Protein AF-A0A829ZCU6-F1 (afdb_monomer_lite)

Sequence (143 aa):
MGRLNTRYIIYIIKTKFLKLIPYKYRKPFLLVFALVSLYGYFKFMIVLSARFLGVPSSYLLSVQKMVTDLIRLFEKSFGFGGSIFVLAILFFILMYKYTRPVAKKGSSDSKEYRSKSLYYEINSIISMLYIVIAVLAFLPFFI

Foldseek 3Di:
DDDDPVVVVVCCCVPPVLVVDPPLCSQVVVLVVLVVVLVVLLVVLQVVLCVVVVHGQPLSVVVVVVVVVVLVVLCVVQNPVGSVVVVVVVSVVLSVQQSDDDDPDDDDDPDDDPPPRVSVVSVVVSVVSSVVSNCSSCVVVVD

Radius of gyration: 19.73 Å; chains: 1; bounding box: 54×55×47 Å

Secondary structure (DSSP, 8-state):
-----HHHHHHHIIIIIHHHS-HHHHHHHHHHHHHHHHHHHHHHHHHHHHHHHSS--HHHHHHHHHHHHHHHHHHHHHHHHHHHHHHHHHHHHHHHHHHS------S--S-------HHHHHHHHHHHHHHHHHHHHHGGG--

Organism: NCBI:txid69824

pLDDT: mean 81.63, std 15.16, range [34.66, 95.75]

Structure (mmCIF, N/CA/C/O backbone):
data_AF-A0A829ZCU6-F1
#
_entry.id   AF-A0A829ZCU6-F1
#
loop_
_atom_site.group_PDB
_atom_site.id
_atom_site.type_symbol
_atom_site.label_atom_id
_atom_site.label_alt_id
_atom_site.label_comp_id
_atom_site.label_asym_id
_atom_site.label_entity_id
_atom_site.label_seq_id
_atom_site.pdbx_PDB_ins_code
_atom_site.Cartn_x
_atom_site.Cartn_y
_atom_site.Cartn_z
_atom_site.occupancy
_atom_site.B_iso_or_equiv
_atom_site.auth_seq_id
_atom_site.auth_comp_id
_atom_site.auth_asym_id
_atom_site.auth_atom_id
_atom_site.pdbx_PDB_model_num
ATOM 1 N N . MET A 1 1 ? 6.906 -33.273 -4.060 1.00 47.94 1 MET A N 1
ATOM 2 C CA . MET A 1 1 ? 6.778 -31.812 -3.843 1.00 47.94 1 MET A CA 1
ATOM 3 C C . MET A 1 1 ? 5.580 -31.554 -2.938 1.00 47.94 1 MET A C 1
ATOM 5 O O . MET A 1 1 ? 4.471 -31.934 -3.297 1.00 47.94 1 MET A O 1
ATOM 9 N N . GLY A 1 2 ? 5.803 -31.022 -1.733 1.00 61.50 2 GLY A N 1
ATOM 10 C CA . GLY A 1 2 ? 4.748 -30.832 -0.732 1.00 61.50 2 GLY A CA 1
ATOM 11 C C . GLY A 1 2 ? 3.689 -29.845 -1.216 1.00 61.50 2 GLY A C 1
ATOM 12 O O . GLY A 1 2 ? 3.986 -28.676 -1.445 1.00 61.50 2 GLY A O 1
ATOM 13 N N . ARG A 1 3 ? 2.450 -30.311 -1.393 1.00 67.69 3 ARG A N 1
ATOM 14 C CA . ARG A 1 3 ? 1.321 -29.428 -1.697 1.00 67.69 3 ARG A CA 1
ATOM 15 C C . ARG A 1 3 ? 1.067 -28.539 -0.481 1.00 67.69 3 ARG A C 1
ATOM 17 O O . ARG A 1 3 ? 0.750 -29.041 0.595 1.00 67.69 3 ARG A O 1
ATOM 24 N N . LEU A 1 4 ? 1.192 -27.226 -0.658 1.00 70.44 4 LEU A N 1
ATOM 25 C CA . LEU A 1 4 ? 0.762 -26.242 0.333 1.00 70.44 4 LEU A CA 1
ATOM 26 C C . LEU A 1 4 ? -0.727 -26.458 0.623 1.00 70.44 4 LEU A C 1
ATOM 28 O O . LEU A 1 4 ? -1.587 -26.188 -0.215 1.00 70.44 4 LEU A O 1
ATOM 32 N N . ASN A 1 5 ? -1.037 -26.976 1.812 1.00 84.62 5 ASN A N 1
ATOM 33 C CA . ASN A 1 5 ? -2.415 -27.183 2.233 1.00 84.62 5 ASN A CA 1
ATOM 34 C C . ASN A 1 5 ? -3.013 -25.834 2.650 1.00 84.62 5 ASN A C 1
ATOM 36 O O . ASN A 1 5 ? -2.913 -25.406 3.800 1.00 84.62 5 ASN A O 1
ATOM 40 N N . THR A 1 6 ? -3.642 -25.155 1.696 1.00 80.62 6 THR A N 1
ATOM 41 C CA . THR A 1 6 ? -4.285 -23.851 1.901 1.00 80.62 6 THR A CA 1
ATOM 42 C C . THR A 1 6 ? -5.315 -23.886 3.029 1.00 80.62 6 THR A C 1
ATOM 44 O O . THR A 1 6 ? -5.398 -22.934 3.804 1.00 80.62 6 THR A O 1
ATOM 47 N N . ARG A 1 7 ? -6.037 -25.004 3.211 1.00 83.25 7 ARG A N 1
ATOM 48 C CA . ARG A 1 7 ? -6.976 -25.177 4.334 1.00 83.25 7 ARG A CA 1
ATOM 49 C C . ARG A 1 7 ? -6.258 -25.156 5.681 1.00 83.25 7 ARG A C 1
ATOM 51 O O . ARG A 1 7 ? -6.760 -24.551 6.624 1.00 83.25 7 ARG A O 1
ATOM 58 N N . TYR A 1 8 ? -5.078 -25.764 5.764 1.00 82.62 8 TYR A N 1
ATOM 59 C CA . TYR A 1 8 ? -4.259 -25.769 6.975 1.00 82.62 8 TYR A CA 1
ATOM 60 C C . TYR A 1 8 ? -3.685 -24.380 7.295 1.00 82.62 8 TYR A C 1
ATOM 62 O O . TYR A 1 8 ? -3.733 -23.941 8.443 1.00 82.62 8 TYR A O 1
ATOM 70 N N . ILE A 1 9 ? -3.235 -23.637 6.281 1.00 81.38 9 ILE A N 1
ATOM 71 C CA . ILE A 1 9 ? -2.781 -22.245 6.447 1.00 81.38 9 ILE A CA 1
ATOM 72 C C . ILE A 1 9 ? -3.929 -21.366 6.955 1.00 81.38 9 ILE A C 1
ATOM 74 O O . ILE A 1 9 ? -3.775 -20.644 7.940 1.00 81.38 9 ILE A O 1
ATOM 78 N N . ILE A 1 10 ? -5.112 -21.479 6.340 1.00 81.81 10 ILE A N 1
ATOM 79 C CA . ILE A 1 10 ? -6.317 -20.760 6.775 1.00 81.81 10 ILE A CA 1
ATOM 80 C C . ILE A 1 10 ? -6.676 -21.130 8.219 1.00 81.81 10 ILE A C 1
ATOM 82 O O . ILE A 1 10 ? -7.037 -20.249 9.002 1.00 81.81 10 ILE A O 1
ATOM 86 N N . TYR A 1 11 ? -6.561 -22.407 8.587 1.00 85.19 11 TYR A N 1
ATOM 87 C CA . TYR A 1 11 ? -6.802 -22.870 9.950 1.00 85.19 11 TYR A CA 1
ATOM 88 C C . TYR A 1 11 ? -5.833 -22.233 10.953 1.00 85.19 11 TYR A C 1
ATOM 90 O O . TYR A 1 11 ? -6.279 -21.721 11.977 1.00 85.19 11 TYR A O 1
ATOM 98 N N . ILE A 1 12 ? -4.530 -22.191 10.662 1.00 82.56 12 ILE A N 1
ATOM 99 C CA . ILE A 1 12 ? -3.545 -21.542 11.541 1.00 82.56 12 ILE A CA 1
ATOM 100 C C . ILE A 1 12 ? -3.859 -20.050 11.699 1.00 82.56 12 ILE A C 1
ATOM 102 O O . ILE A 1 12 ? -3.909 -19.548 12.825 1.00 82.56 12 ILE A O 1
ATOM 106 N N . ILE A 1 13 ? -4.131 -19.350 10.596 1.00 80.81 13 ILE A N 1
ATOM 107 C CA . ILE A 1 13 ? -4.429 -17.912 10.615 1.00 80.81 13 ILE A CA 1
ATOM 108 C C . ILE A 1 13 ? -5.701 -17.633 11.428 1.00 80.81 13 ILE A C 1
ATOM 110 O O . ILE A 1 13 ? -5.709 -16.753 12.288 1.00 80.81 13 ILE A O 1
ATOM 114 N N . LYS A 1 14 ? -6.783 -18.391 11.213 1.00 77.12 14 LYS A N 1
ATOM 115 C CA . LYS A 1 14 ? -8.053 -18.176 11.927 1.00 77.12 14 LYS A CA 1
ATOM 116 C C . LYS A 1 14 ? -8.000 -18.599 13.390 1.00 77.12 14 LYS A C 1
ATOM 118 O O . LYS A 1 14 ? -8.550 -17.905 14.243 1.00 77.12 14 LYS A O 1
ATOM 123 N N . THR A 1 15 ? -7.374 -19.732 13.680 1.00 76.31 15 THR A N 1
ATOM 124 C CA . THR A 1 15 ? -7.487 -20.381 14.988 1.00 76.31 15 THR A CA 1
ATOM 125 C C . THR A 1 15 ? -6.375 -19.969 15.939 1.00 76.31 15 THR A C 1
ATOM 127 O O . THR A 1 15 ? -6.643 -19.842 17.128 1.00 76.31 15 THR A O 1
ATOM 130 N N . LYS A 1 16 ? -5.154 -19.728 15.446 1.00 77.00 16 LYS A N 1
ATOM 131 C CA . LYS A 1 16 ? -4.025 -19.302 16.286 1.00 77.00 16 LYS A CA 1
ATOM 132 C C . LYS A 1 16 ? -3.807 -17.792 16.219 1.00 77.00 16 LYS A C 1
ATOM 134 O O . LYS A 1 16 ? -3.786 -17.147 17.257 1.00 77.00 16 LYS A O 1
ATOM 139 N N . PHE A 1 17 ? -3.722 -17.214 15.019 1.00 76.31 17 PHE A N 1
ATOM 140 C CA . PHE A 1 17 ? -3.341 -15.804 14.861 1.00 76.31 17 PHE A CA 1
ATOM 141 C C . PHE A 1 17 ? -4.485 -14.828 15.177 1.00 76.31 17 PHE A C 1
ATOM 143 O O . PHE A 1 17 ? -4.356 -13.953 16.026 1.00 76.31 17 PHE A O 1
ATOM 150 N N . LEU A 1 18 ? -5.658 -15.007 14.564 1.00 75.06 18 LEU A N 1
ATOM 151 C CA . LEU A 1 18 ? -6.799 -14.110 14.780 1.00 75.06 18 LEU A CA 1
ATOM 152 C C . LEU A 1 18 ? -7.426 -14.246 16.175 1.00 75.06 18 LEU A C 1
ATOM 154 O O . LEU A 1 18 ? -8.068 -13.303 16.638 1.00 75.06 18 LEU A O 1
ATOM 158 N N . LYS A 1 19 ? -7.248 -15.386 16.858 1.00 77.75 19 LYS A N 1
ATOM 159 C CA . LYS A 1 19 ? -7.724 -15.561 18.240 1.00 77.75 19 LYS A CA 1
ATOM 160 C C . LYS A 1 19 ? -6.898 -14.787 19.270 1.00 77.75 19 LYS A C 1
ATOM 162 O O . LYS A 1 19 ? -7.490 -14.381 20.264 1.00 77.75 19 LYS A O 1
ATOM 167 N N . LEU A 1 20 ? -5.610 -14.531 19.014 1.00 79.44 20 LEU A N 1
ATOM 168 C CA . LEU A 1 20 ? -4.750 -13.711 19.883 1.00 79.44 20 LEU A CA 1
ATOM 169 C C . LEU A 1 20 ? -5.242 -12.260 19.995 1.00 79.44 20 LEU A C 1
ATOM 171 O O . LEU A 1 20 ? -5.036 -11.610 21.012 1.00 79.44 20 LEU A O 1
ATOM 175 N N . ILE A 1 21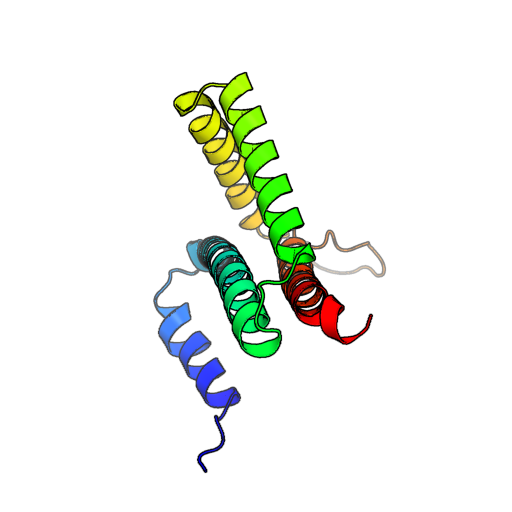 ? -5.921 -11.752 18.962 1.00 77.50 21 ILE A N 1
ATOM 176 C CA . ILE A 1 21 ? -6.403 -10.370 18.919 1.00 77.50 21 ILE A CA 1
ATOM 177 C C . ILE A 1 21 ? -7.821 -10.294 19.516 1.00 77.50 21 ILE A C 1
ATOM 179 O O . ILE A 1 21 ? -8.714 -11.033 19.060 1.00 77.50 21 ILE A O 1
ATOM 183 N N . PRO A 1 22 ? -8.089 -9.375 20.470 1.00 78.06 22 PRO A N 1
ATOM 184 C CA . PRO A 1 22 ? -9.424 -9.198 21.033 1.00 78.06 22 PRO A CA 1
ATOM 185 C C . PRO A 1 22 ? -10.446 -8.853 19.945 1.00 78.06 22 PRO A C 1
ATOM 187 O O . PRO A 1 22 ? -10.160 -8.077 19.031 1.00 78.06 22 PRO A O 1
ATOM 190 N N . TYR A 1 23 ? -11.664 -9.395 20.048 1.00 71.56 23 TYR A N 1
ATOM 191 C CA . TYR A 1 23 ? -12.688 -9.297 18.996 1.00 71.56 23 TYR A CA 1
ATOM 192 C C . TYR A 1 23 ? -12.963 -7.853 18.534 1.00 71.56 23 TYR A C 1
ATOM 194 O O . TYR A 1 23 ? -13.095 -7.605 17.335 1.00 71.56 23 TYR A O 1
ATOM 202 N N . LYS A 1 24 ? -12.948 -6.892 19.469 1.00 73.75 24 LYS A N 1
ATOM 203 C CA . LYS A 1 24 ? -13.141 -5.454 19.214 1.00 73.75 24 LYS A CA 1
ATOM 204 C C . LYS A 1 24 ? -12.103 -4.863 18.246 1.00 73.75 24 LYS A C 1
ATOM 206 O O . LYS A 1 24 ? -12.443 -3.983 17.461 1.00 73.75 24 LYS A O 1
ATOM 211 N N . TYR A 1 25 ? -10.870 -5.375 18.254 1.00 77.94 25 TYR A N 1
ATOM 212 C CA . TYR A 1 25 ? -9.752 -4.850 17.460 1.00 77.94 25 TYR A CA 1
ATOM 213 C C . TYR A 1 25 ? -9.440 -5.666 16.200 1.00 77.94 25 TYR A C 1
ATOM 215 O O . TYR A 1 25 ? -8.599 -5.259 15.404 1.00 77.94 25 TYR A O 1
ATOM 223 N N . ARG A 1 26 ? -10.142 -6.777 15.942 1.00 78.19 26 ARG A N 1
ATOM 224 C CA . ARG A 1 26 ? -9.862 -7.620 14.764 1.00 78.19 26 ARG A CA 1
ATOM 225 C C . ARG A 1 26 ? -10.089 -6.902 13.440 1.00 78.19 26 ARG A C 1
ATOM 227 O O . ARG A 1 26 ? -9.241 -6.966 12.561 1.00 78.19 26 ARG A O 1
ATOM 234 N N . LYS A 1 27 ? -11.223 -6.214 13.288 1.00 80.06 27 LYS A N 1
ATOM 235 C CA . LYS A 1 27 ? -11.528 -5.432 12.079 1.00 80.06 27 LYS A CA 1
ATOM 236 C C . LYS A 1 27 ? -10.484 -4.336 11.808 1.00 80.06 27 LYS A C 1
ATOM 238 O O . LYS A 1 27 ? -9.909 -4.370 10.725 1.00 80.06 27 LYS A O 1
ATOM 243 N N . PRO A 1 28 ? -10.206 -3.406 12.742 1.00 81.88 28 PRO A N 1
ATOM 244 C CA . PRO A 1 28 ? -9.241 -2.341 12.488 1.00 81.88 28 PRO A CA 1
ATOM 245 C C . PRO A 1 28 ? -7.842 -2.905 12.213 1.00 81.88 28 PRO A C 1
ATOM 247 O O . PRO A 1 28 ? -7.169 -2.452 11.294 1.00 81.88 28 PRO A O 1
ATOM 250 N N . PHE A 1 29 ? -7.443 -3.958 12.933 1.00 84.19 29 PHE A N 1
ATOM 251 C CA . PHE A 1 29 ? -6.179 -4.645 12.686 1.00 84.19 29 PHE A CA 1
ATOM 252 C C . PHE A 1 29 ? -6.099 -5.239 11.272 1.00 84.19 29 PHE A C 1
ATOM 254 O O . PHE A 1 29 ? -5.109 -5.041 10.573 1.00 84.19 29 PHE A O 1
ATOM 261 N N . LEU A 1 30 ? -7.157 -5.924 10.821 1.00 84.56 30 LEU A N 1
ATOM 262 C CA . LEU A 1 30 ? -7.231 -6.466 9.463 1.00 84.56 30 LEU A CA 1
ATOM 263 C C . LEU A 1 30 ? -7.131 -5.370 8.399 1.00 84.56 30 LEU A C 1
ATOM 265 O O . LEU A 1 30 ? -6.483 -5.599 7.386 1.00 84.56 30 LEU A O 1
ATOM 269 N N . LEU A 1 31 ? -7.734 -4.197 8.621 1.00 86.38 31 LEU A N 1
ATOM 270 C CA . LEU A 1 31 ? -7.645 -3.081 7.678 1.00 86.38 31 LEU A CA 1
ATOM 271 C C . LEU A 1 31 ? -6.212 -2.552 7.565 1.00 86.38 31 LEU A C 1
ATOM 273 O O . LEU A 1 31 ? -5.699 -2.425 6.458 1.00 86.38 31 LEU A O 1
ATOM 277 N N . VAL A 1 32 ? -5.555 -2.289 8.699 1.00 88.19 32 VAL A N 1
ATOM 278 C CA . VAL A 1 32 ? -4.154 -1.835 8.720 1.00 88.19 32 VAL A CA 1
ATOM 279 C C . VAL A 1 32 ? -3.268 -2.843 7.993 1.00 88.19 32 VAL A C 1
ATOM 281 O O . VAL A 1 32 ? -2.510 -2.474 7.100 1.00 88.19 32 VAL A O 1
ATOM 284 N N . PHE A 1 33 ? -3.407 -4.129 8.319 1.00 88.31 33 PHE A N 1
ATOM 285 C CA . PHE A 1 33 ? -2.608 -5.175 7.691 1.00 88.31 33 PHE A CA 1
ATOM 286 C C . PHE A 1 33 ? -2.911 -5.320 6.193 1.00 88.31 33 PHE A C 1
ATOM 288 O O . PHE A 1 33 ? -2.000 -5.549 5.400 1.00 88.31 33 PHE A O 1
ATOM 295 N N . ALA A 1 34 ? -4.166 -5.141 5.775 1.00 89.06 34 ALA A N 1
ATOM 296 C CA . ALA A 1 34 ? -4.557 -5.152 4.368 1.00 89.06 34 ALA A CA 1
ATOM 297 C C . ALA A 1 34 ? -3.930 -3.987 3.582 1.00 89.06 34 ALA A C 1
ATOM 299 O O . ALA A 1 34 ? -3.441 -4.195 2.476 1.00 89.06 34 ALA A O 1
ATOM 300 N N . LEU A 1 35 ? -3.875 -2.784 4.161 1.00 90.69 35 LEU A N 1
ATOM 301 C CA . LEU A 1 35 ? -3.225 -1.627 3.536 1.00 90.69 35 LEU A CA 1
ATOM 302 C C . LEU A 1 35 ? -1.700 -1.798 3.456 1.00 90.69 35 LEU A C 1
ATOM 304 O O . LEU A 1 35 ? -1.108 -1.552 2.406 1.00 90.69 35 LEU A O 1
ATOM 308 N N . VAL A 1 36 ? -1.068 -2.276 4.534 1.00 92.50 36 VAL A N 1
ATOM 309 C CA . VAL A 1 36 ? 0.380 -2.550 4.565 1.00 92.50 36 VAL A CA 1
ATOM 310 C C . VAL A 1 36 ? 0.752 -3.639 3.558 1.00 92.50 36 VAL A C 1
ATOM 312 O O . VAL A 1 36 ? 1.704 -3.476 2.796 1.00 92.50 36 VAL A O 1
ATOM 315 N N . SER A 1 37 ? -0.015 -4.732 3.514 1.00 91.50 37 SER A N 1
ATOM 316 C CA . SER A 1 37 ? 0.202 -5.805 2.537 1.00 91.50 37 SER A CA 1
ATOM 317 C C . SER A 1 37 ? -0.022 -5.335 1.103 1.00 91.50 37 SER A C 1
ATOM 319 O O . SER A 1 37 ? 0.753 -5.725 0.236 1.00 91.50 37 SER A O 1
ATOM 321 N N . LEU A 1 38 ? -0.990 -4.449 0.852 1.00 93.94 38 LEU A N 1
ATOM 322 C CA . LEU A 1 38 ? -1.225 -3.893 -0.480 1.00 93.94 38 LEU A CA 1
ATOM 323 C C . LEU A 1 38 ? -0.044 -3.030 -0.944 1.00 93.94 38 LEU A C 1
ATOM 325 O O . LEU A 1 38 ? 0.416 -3.176 -2.075 1.00 93.94 38 LEU A O 1
ATOM 329 N N . TYR A 1 39 ? 0.492 -2.176 -0.067 1.00 94.06 39 TYR A N 1
ATOM 330 C CA . TYR A 1 39 ? 1.701 -1.400 -0.361 1.00 94.06 39 TYR A CA 1
ATOM 331 C C . TYR A 1 39 ? 2.916 -2.308 -0.612 1.00 94.06 39 TYR A C 1
ATOM 333 O O . TYR A 1 39 ? 3.646 -2.125 -1.590 1.00 94.06 39 TYR A O 1
ATOM 341 N N . GLY A 1 40 ? 3.108 -3.324 0.235 1.00 94.69 40 GLY A N 1
ATOM 342 C CA . GLY A 1 40 ? 4.165 -4.320 0.059 1.00 94.69 40 GLY A CA 1
ATOM 343 C C . GLY A 1 40 ? 4.029 -5.082 -1.259 1.00 94.69 40 GLY A C 1
ATOM 344 O O . GLY A 1 40 ? 5.012 -5.256 -1.974 1.00 94.69 40 GLY A O 1
ATOM 345 N N . TYR A 1 41 ? 2.807 -5.464 -1.625 1.00 95.25 41 TYR A N 1
ATOM 346 C CA . TYR A 1 41 ? 2.504 -6.117 -2.892 1.00 95.25 41 TYR A CA 1
ATOM 347 C C . TYR A 1 41 ? 2.798 -5.214 -4.086 1.00 95.25 41 TYR A C 1
ATOM 349 O O . TYR A 1 41 ? 3.437 -5.656 -5.031 1.00 95.25 41 TYR A O 1
ATOM 357 N N . PHE A 1 42 ? 2.419 -3.938 -4.030 1.00 94.88 42 PHE A N 1
ATOM 358 C CA . PHE A 1 42 ? 2.747 -2.972 -5.076 1.00 94.88 42 PHE A CA 1
ATOM 359 C C . PHE A 1 42 ? 4.261 -2.879 -5.318 1.00 94.88 42 PHE A C 1
ATOM 361 O O . PHE A 1 42 ? 4.721 -3.020 -6.451 1.00 94.88 42 PHE A O 1
ATOM 368 N N . LYS A 1 43 ? 5.055 -2.721 -4.249 1.00 94.56 43 LYS A N 1
ATOM 369 C CA . LYS A 1 43 ? 6.524 -2.707 -4.340 1.00 94.56 43 LYS A CA 1
ATOM 370 C C . LYS A 1 43 ? 7.084 -4.029 -4.859 1.00 94.56 43 LYS A C 1
ATOM 372 O O . LYS A 1 43 ? 7.968 -4.018 -5.713 1.00 94.56 43 LYS A O 1
ATOM 377 N N . PHE A 1 44 ? 6.553 -5.151 -4.381 1.00 94.88 44 PHE A N 1
ATOM 378 C CA . PHE A 1 44 ? 6.932 -6.474 -4.859 1.00 94.88 44 PHE A CA 1
ATOM 379 C C . PHE A 1 44 ? 6.668 -6.626 -6.359 1.00 94.88 44 PHE A C 1
ATOM 381 O O . PHE A 1 44 ? 7.545 -7.093 -7.073 1.00 94.88 44 PHE A O 1
ATOM 388 N N . MET A 1 45 ? 5.517 -6.171 -6.857 1.00 94.44 45 MET A N 1
ATOM 389 C CA . MET A 1 45 ? 5.164 -6.255 -8.274 1.00 94.44 45 MET A CA 1
ATOM 390 C C . MET A 1 45 ? 6.050 -5.375 -9.161 1.00 94.44 45 MET A C 1
ATOM 392 O O . MET A 1 45 ? 6.380 -5.790 -10.267 1.00 94.44 45 MET A O 1
ATOM 396 N N . ILE A 1 46 ? 6.520 -4.220 -8.675 1.00 92.88 46 ILE A N 1
ATOM 397 C CA . ILE A 1 46 ? 7.544 -3.427 -9.379 1.00 92.88 46 ILE A CA 1
ATOM 398 C C . ILE A 1 46 ? 8.832 -4.244 -9.534 1.00 92.88 46 ILE A C 1
ATOM 400 O O . ILE A 1 46 ? 9.333 -4.390 -10.648 1.00 92.88 46 ILE A O 1
ATOM 404 N N . VAL A 1 47 ? 9.342 -4.821 -8.442 1.00 94.06 47 VAL A N 1
ATOM 405 C CA . VAL A 1 47 ? 10.567 -5.642 -8.468 1.00 94.06 47 VAL A CA 1
ATOM 406 C C . VAL A 1 47 ? 10.382 -6.885 -9.340 1.00 94.06 47 VAL A C 1
ATOM 408 O O . VAL A 1 47 ? 11.263 -7.237 -10.121 1.00 94.06 47 VAL A O 1
ATOM 411 N N . LEU A 1 48 ? 9.223 -7.532 -9.239 1.00 92.69 48 LEU A N 1
ATOM 412 C CA . LEU A 1 48 ? 8.877 -8.708 -10.024 1.00 92.69 48 LEU A CA 1
ATOM 413 C C . LEU A 1 48 ? 8.830 -8.373 -11.517 1.00 92.69 48 LEU A C 1
ATOM 415 O O . LEU A 1 48 ? 9.442 -9.079 -12.311 1.00 92.69 48 LEU A O 1
ATOM 419 N N . SER A 1 49 ? 8.173 -7.269 -11.888 1.00 90.69 49 SER A N 1
ATOM 420 C CA . SER A 1 49 ? 8.122 -6.798 -13.276 1.00 90.69 49 SER A CA 1
ATOM 421 C C . SER A 1 49 ? 9.521 -6.510 -13.822 1.00 90.69 49 SER A C 1
ATOM 423 O O . SER A 1 49 ? 9.843 -6.979 -14.906 1.00 90.69 49 SER A O 1
ATOM 425 N N . ALA A 1 50 ? 10.394 -5.873 -13.032 1.00 90.94 50 ALA A N 1
ATOM 426 C CA . ALA A 1 50 ? 11.780 -5.621 -13.418 1.00 90.94 50 ALA A CA 1
ATOM 427 C C . ALA A 1 50 ? 12.571 -6.909 -13.655 1.00 90.94 50 ALA A C 1
ATOM 429 O O . ALA A 1 50 ? 13.372 -6.986 -14.581 1.00 90.94 50 ALA A O 1
ATOM 430 N N . ARG A 1 51 ? 12.323 -7.945 -12.849 1.00 90.31 51 ARG A N 1
ATOM 431 C CA . ARG A 1 51 ? 12.989 -9.240 -13.008 1.00 90.31 51 ARG A CA 1
ATOM 432 C C . ARG A 1 51 ? 12.543 -9.987 -14.264 1.00 90.31 51 ARG A C 1
ATOM 434 O O . ARG A 1 51 ? 13.351 -10.699 -14.845 1.00 90.31 51 ARG A O 1
ATOM 441 N N . PHE A 1 52 ? 11.280 -9.845 -14.659 1.00 87.75 52 PHE A N 1
ATOM 442 C CA . PHE A 1 52 ? 10.732 -10.512 -15.840 1.00 87.75 52 PHE A CA 1
ATOM 443 C C . PHE A 1 52 ? 10.984 -9.743 -17.145 1.00 87.75 52 PHE A C 1
ATOM 445 O O . PHE A 1 52 ? 11.246 -10.371 -18.163 1.00 87.75 52 PHE A O 1
ATOM 452 N N . LEU A 1 53 ? 10.918 -8.409 -17.121 1.00 83.38 53 LEU A N 1
ATOM 453 C CA . LEU A 1 53 ? 11.037 -7.540 -18.302 1.00 83.38 53 LEU A CA 1
ATOM 454 C C . LEU A 1 53 ? 12.436 -6.925 -18.474 1.00 83.38 53 LEU A C 1
ATOM 456 O O . LEU A 1 53 ? 12.682 -6.223 -19.449 1.00 83.38 53 LEU A O 1
ATOM 460 N N . GLY A 1 54 ? 13.336 -7.095 -17.503 1.00 85.25 54 GLY A N 1
ATOM 461 C CA . GLY A 1 54 ? 14.626 -6.393 -17.441 1.00 85.25 54 GLY A CA 1
ATOM 462 C C . GLY A 1 54 ? 14.519 -4.923 -17.010 1.00 85.25 54 GLY A C 1
ATOM 463 O O . GLY A 1 54 ? 15.513 -4.331 -16.594 1.00 85.25 54 GLY 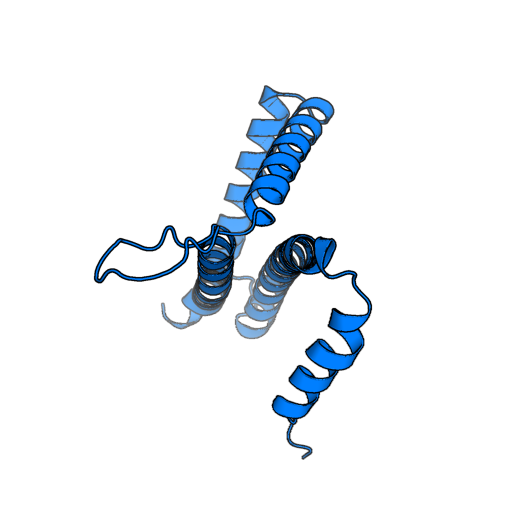A O 1
ATOM 464 N N . VAL A 1 55 ? 13.316 -4.341 -17.044 1.00 88.12 55 VAL A N 1
ATOM 465 C CA . VAL A 1 55 ? 13.008 -2.976 -16.599 1.00 88.12 55 VAL A CA 1
ATOM 466 C C . VAL A 1 55 ? 11.718 -2.950 -15.771 1.00 88.12 55 VAL A C 1
ATOM 468 O O . VAL A 1 55 ? 10.802 -3.728 -16.043 1.00 88.12 55 VAL A O 1
ATOM 471 N N . PRO A 1 56 ? 11.604 -2.090 -14.740 1.00 90.19 56 PRO A N 1
ATOM 472 C CA . PRO A 1 56 ? 10.374 -1.998 -13.959 1.00 90.19 56 PRO A CA 1
ATOM 473 C C . PRO A 1 56 ? 9.203 -1.492 -14.812 1.00 90.19 56 PRO A C 1
ATOM 475 O O . PRO A 1 56 ? 9.389 -0.618 -15.658 1.00 90.19 56 PRO A O 1
ATOM 478 N N . SER A 1 57 ? 7.987 -1.988 -14.550 1.00 91.62 57 SER A N 1
ATOM 479 C CA . SER A 1 57 ? 6.782 -1.555 -15.272 1.00 91.62 57 SER A CA 1
ATOM 480 C C . SER A 1 57 ? 6.594 -0.035 -15.188 1.00 91.62 57 SER A C 1
ATOM 482 O O . SER A 1 57 ? 6.387 0.528 -14.107 1.00 91.62 57 SER A O 1
ATOM 484 N N . SER A 1 58 ? 6.617 0.623 -16.350 1.00 91.44 58 SER A N 1
ATOM 485 C CA . SER A 1 58 ? 6.389 2.064 -16.497 1.00 91.44 58 SER A CA 1
ATOM 486 C C . SER A 1 58 ? 5.022 2.485 -15.953 1.00 91.44 58 SER A C 1
ATOM 488 O O . SER A 1 58 ? 4.905 3.534 -15.324 1.00 91.44 58 SER A O 1
ATOM 490 N N . TYR A 1 59 ? 4.001 1.638 -16.107 1.00 92.75 59 TYR A N 1
ATOM 491 C CA . TYR A 1 59 ? 2.656 1.881 -15.587 1.00 92.75 59 TYR A CA 1
ATOM 492 C C . TYR A 1 59 ? 2.627 1.930 -14.058 1.00 92.75 59 TYR A C 1
ATOM 494 O O . TYR A 1 59 ? 2.056 2.855 -13.478 1.00 92.75 59 TYR A O 1
ATOM 502 N N . LEU A 1 60 ? 3.282 0.973 -13.391 1.00 92.94 60 LEU A N 1
ATOM 503 C CA . LEU A 1 60 ? 3.386 0.989 -11.931 1.00 92.94 60 LEU A CA 1
ATOM 504 C C . LEU A 1 60 ? 4.206 2.191 -11.447 1.00 92.94 60 LEU A C 1
ATOM 506 O O . LEU A 1 60 ? 3.831 2.834 -10.468 1.00 92.94 60 LEU A O 1
ATOM 510 N N . LEU A 1 61 ? 5.287 2.544 -12.147 1.00 94.31 61 LEU A N 1
ATOM 511 C CA . LEU A 1 61 ? 6.078 3.732 -11.818 1.00 94.31 61 LEU A CA 1
ATOM 512 C C . LEU A 1 61 ? 5.267 5.028 -11.960 1.00 94.31 61 LEU A C 1
ATOM 514 O O . LEU A 1 61 ? 5.360 5.894 -11.089 1.00 94.31 61 LEU A O 1
ATOM 518 N N . SER A 1 62 ? 4.429 5.150 -12.992 1.00 93.62 62 SER A N 1
ATOM 519 C CA . SER A 1 62 ? 3.528 6.297 -13.154 1.00 93.62 62 SER A CA 1
ATOM 520 C C . SER A 1 62 ? 2.520 6.398 -12.012 1.00 93.62 62 SER A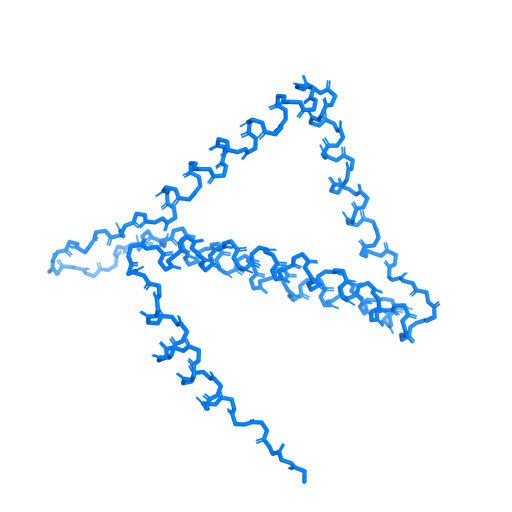 C 1
ATOM 522 O O . SER A 1 62 ? 2.339 7.485 -11.466 1.00 93.62 62 SER A O 1
ATOM 524 N N . VAL A 1 63 ? 1.924 5.280 -11.578 1.00 94.50 63 VAL A N 1
ATOM 525 C CA . VAL A 1 63 ? 1.035 5.2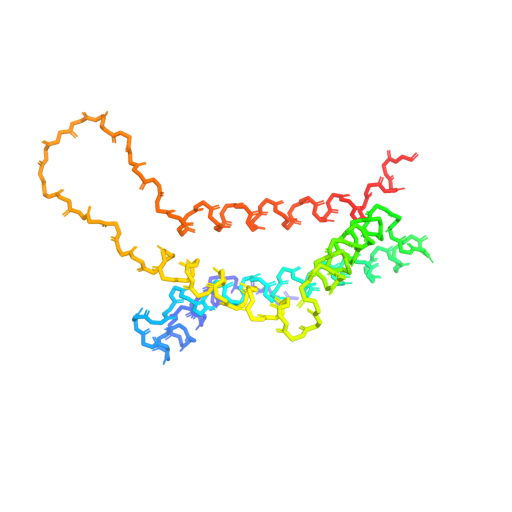66 -10.401 1.00 94.50 63 VAL A CA 1
ATOM 526 C C . VAL A 1 63 ? 1.792 5.699 -9.144 1.00 94.50 63 VAL A C 1
ATOM 528 O O . VAL A 1 63 ? 1.301 6.536 -8.388 1.00 94.50 63 VAL A O 1
ATOM 531 N N . GLN A 1 64 ? 3.014 5.194 -8.934 1.00 94.25 64 GLN A N 1
ATOM 532 C CA . GLN A 1 64 ? 3.841 5.606 -7.798 1.00 94.25 64 GLN A CA 1
ATOM 533 C C . GLN A 1 64 ? 4.118 7.116 -7.831 1.00 94.25 64 GLN A C 1
ATOM 535 O O . GLN A 1 64 ? 4.030 7.783 -6.797 1.00 94.25 64 GLN A O 1
ATOM 540 N N . LYS A 1 65 ? 4.435 7.659 -9.010 1.00 95.75 65 LYS A N 1
ATOM 541 C CA . LYS A 1 65 ? 4.689 9.088 -9.197 1.00 95.75 65 LYS A CA 1
ATOM 542 C C . LYS A 1 65 ? 3.444 9.919 -8.887 1.00 95.75 65 LYS A C 1
ATOM 544 O O . LYS A 1 65 ? 3.540 10.827 -8.073 1.00 95.75 65 LYS A O 1
ATOM 549 N N . MET A 1 66 ? 2.282 9.550 -9.428 1.00 94.31 66 MET A N 1
ATOM 550 C CA . MET A 1 66 ? 1.010 10.232 -9.153 1.00 94.31 66 MET A CA 1
ATOM 551 C C . MET A 1 66 ? 0.697 10.288 -7.653 1.00 94.31 66 MET A C 1
ATOM 553 O O . MET A 1 66 ? 0.376 11.350 -7.130 1.00 94.31 66 MET A O 1
ATOM 557 N N . VAL A 1 67 ? 0.840 9.167 -6.939 1.00 92.06 67 VAL A N 1
ATOM 558 C CA . VAL A 1 67 ? 0.614 9.128 -5.484 1.00 92.06 67 VAL A CA 1
ATOM 559 C C . VAL A 1 67 ? 1.622 10.009 -4.741 1.00 92.06 67 VAL A C 1
ATOM 561 O O . VAL A 1 67 ? 1.244 10.746 -3.834 1.00 92.06 67 VAL A O 1
ATOM 564 N N . THR A 1 68 ? 2.896 9.976 -5.138 1.00 93.81 68 THR A N 1
ATOM 565 C CA . THR A 1 68 ? 3.947 10.804 -4.522 1.00 93.81 68 THR A CA 1
ATOM 566 C C . THR A 1 68 ? 3.688 12.294 -4.741 1.00 93.81 68 THR A C 1
ATOM 568 O O . THR A 1 68 ? 3.850 13.092 -3.821 1.00 93.81 68 THR A O 1
ATOM 571 N N . ASP A 1 69 ? 3.254 12.674 -5.941 1.00 94.94 69 ASP A N 1
ATOM 572 C CA . ASP A 1 69 ? 2.943 14.059 -6.279 1.00 94.94 69 ASP A CA 1
ATOM 573 C C . ASP A 1 69 ? 1.711 14.554 -5.510 1.00 94.94 69 ASP A C 1
ATOM 575 O O . ASP A 1 69 ? 1.729 15.669 -4.993 1.00 94.94 69 ASP A O 1
ATOM 579 N N . LEU A 1 70 ? 0.685 13.713 -5.329 1.00 90.94 70 LEU A N 1
ATOM 580 C CA . LEU A 1 70 ? -0.463 14.029 -4.472 1.00 90.94 70 LEU A CA 1
ATOM 581 C C . LEU A 1 70 ? -0.051 14.260 -3.013 1.00 90.94 70 LEU A C 1
ATOM 583 O O . LEU A 1 70 ? -0.494 15.233 -2.405 1.00 90.94 70 LEU A O 1
ATOM 587 N N . ILE A 1 71 ? 0.823 13.410 -2.462 1.00 90.50 71 ILE A N 1
ATOM 588 C CA . ILE A 1 71 ? 1.349 13.591 -1.099 1.00 90.50 71 ILE A CA 1
ATOM 589 C C . ILE A 1 71 ? 2.123 14.909 -1.003 1.00 90.50 71 ILE A C 1
ATOM 591 O O . ILE A 1 71 ? 1.879 15.692 -0.092 1.00 90.50 71 ILE A O 1
ATOM 595 N N . ARG A 1 72 ? 2.986 15.210 -1.980 1.00 92.38 72 ARG A N 1
ATOM 596 C CA . ARG A 1 72 ? 3.745 16.471 -2.021 1.00 92.38 72 ARG A CA 1
ATOM 597 C C . ARG A 1 72 ? 2.852 17.700 -2.124 1.00 92.38 72 ARG A C 1
ATOM 599 O O . ARG A 1 72 ? 3.152 18.720 -1.512 1.00 92.38 72 ARG A O 1
ATOM 606 N N . LEU A 1 73 ? 1.776 17.642 -2.908 1.00 92.69 73 LEU A N 1
ATOM 607 C CA . LEU A 1 73 ? 0.797 18.730 -2.974 1.00 92.69 73 LEU A CA 1
ATOM 608 C C . LEU A 1 73 ? 0.138 18.937 -1.610 1.00 92.69 73 LEU A C 1
ATOM 610 O O . LEU A 1 73 ? 0.040 20.068 -1.143 1.00 92.69 73 LEU A O 1
ATOM 614 N N . PHE A 1 74 ? -0.227 17.847 -0.942 1.00 87.81 74 PHE A N 1
ATOM 615 C CA . PHE A 1 74 ? -0.811 17.892 0.392 1.00 87.81 74 PHE A CA 1
ATOM 616 C C . PHE A 1 74 ? 0.159 18.476 1.435 1.00 87.81 74 PHE A C 1
ATOM 618 O O . PHE A 1 74 ? -0.224 19.330 2.235 1.00 87.81 74 PHE A O 1
ATOM 625 N N . GLU A 1 75 ? 1.436 18.087 1.382 1.00 91.69 75 GLU A N 1
ATOM 626 C CA . GLU A 1 75 ? 2.510 18.649 2.210 1.00 91.69 75 GLU A CA 1
ATOM 627 C C . GLU A 1 75 ? 2.739 20.139 1.938 1.00 91.69 75 GLU A C 1
ATOM 629 O O . GLU A 1 75 ? 2.946 20.902 2.876 1.00 91.69 75 GLU A O 1
ATOM 634 N N . LYS A 1 76 ? 2.667 20.582 0.677 1.00 92.31 76 LYS A N 1
ATOM 635 C CA . LYS A 1 76 ? 2.770 22.008 0.331 1.00 92.31 76 LYS A CA 1
ATOM 636 C C . LYS A 1 76 ? 1.597 22.823 0.873 1.00 92.31 76 LYS A C 1
ATOM 638 O O . LYS A 1 76 ? 1.798 23.970 1.253 1.00 92.31 76 LYS A O 1
ATOM 643 N N . SER A 1 77 ? 0.395 22.250 0.911 1.00 91.75 77 SER A N 1
ATOM 644 C CA . SER A 1 77 ? -0.804 22.941 1.400 1.00 91.75 77 SER A CA 1
ATOM 645 C C . SER A 1 77 ? -0.862 23.057 2.925 1.00 91.75 77 SER A C 1
ATOM 647 O O . SER A 1 77 ? -1.276 24.093 3.432 1.00 91.75 77 SER A O 1
ATOM 649 N N . PHE A 1 78 ? -0.468 22.013 3.660 1.00 86.75 78 PHE A N 1
ATOM 650 C CA . PHE A 1 78 ? -0.650 21.944 5.120 1.00 86.75 78 PHE A CA 1
ATOM 651 C C . PHE A 1 78 ? 0.665 21.930 5.918 1.00 86.75 78 PHE A C 1
ATOM 653 O O . PHE A 1 78 ? 0.642 21.898 7.149 1.00 86.75 78 PHE A O 1
ATOM 660 N N . GLY A 1 79 ? 1.816 21.919 5.246 1.00 90.12 79 GLY A N 1
ATOM 661 C CA . GLY A 1 79 ? 3.107 21.600 5.854 1.00 90.12 79 GLY A CA 1
ATOM 662 C C . GLY A 1 79 ? 3.239 20.107 6.183 1.00 90.12 79 GLY A C 1
ATOM 663 O O . GLY A 1 79 ? 2.262 19.355 6.224 1.00 90.12 79 GLY A O 1
ATOM 664 N N . PHE A 1 80 ? 4.462 19.650 6.457 1.00 86.06 80 PHE A N 1
ATOM 665 C CA . PHE A 1 80 ? 4.724 18.243 6.801 1.00 86.06 80 PHE A CA 1
ATOM 666 C C . PHE A 1 80 ? 3.983 17.802 8.079 1.00 86.06 80 PHE A C 1
ATOM 668 O O . PHE A 1 80 ? 3.324 16.767 8.108 1.00 86.06 80 PHE A O 1
ATOM 675 N N . GLY A 1 81 ? 4.010 18.624 9.134 1.00 89.38 81 GLY A N 1
ATOM 676 C CA . GLY A 1 81 ? 3.292 18.319 10.377 1.00 89.38 81 GLY A CA 1
ATOM 677 C C . GLY A 1 81 ? 1.768 18.329 10.209 1.00 89.38 81 GLY A C 1
ATOM 678 O O . GLY A 1 81 ? 1.083 17.423 10.687 1.00 89.38 81 GLY A O 1
ATOM 679 N N . GLY A 1 82 ? 1.233 19.320 9.487 1.00 87.94 82 GLY A N 1
ATOM 680 C CA . GLY A 1 82 ? -0.207 19.442 9.253 1.00 87.94 82 GLY A CA 1
ATOM 681 C C . GLY A 1 82 ? -0.755 18.335 8.353 1.00 87.94 82 GLY A C 1
ATOM 682 O O . GLY A 1 82 ? -1.811 17.778 8.644 1.00 87.94 82 GLY A O 1
ATOM 683 N N . SER A 1 83 ? -0.017 17.944 7.312 1.00 89.06 83 SER A N 1
ATOM 684 C CA . SER A 1 83 ? -0.406 16.836 6.430 1.00 89.06 83 SER A CA 1
ATOM 685 C C . SER A 1 83 ? -0.529 15.510 7.184 1.00 89.06 83 SER A C 1
ATOM 687 O O . SER A 1 83 ? -1.553 14.834 7.065 1.00 89.06 83 SER A O 1
ATOM 689 N N . ILE A 1 84 ? 0.452 15.167 8.027 1.00 90.88 84 ILE A N 1
ATOM 690 C CA . ILE A 1 84 ? 0.388 13.974 8.885 1.00 90.88 84 ILE A CA 1
ATOM 691 C C . ILE A 1 84 ? -0.824 14.040 9.817 1.00 90.88 84 ILE A C 1
ATOM 693 O O . ILE A 1 84 ? -1.556 13.057 9.938 1.00 90.88 84 ILE A O 1
ATOM 697 N N . PHE A 1 85 ? -1.066 15.189 10.451 1.00 91.38 85 PHE A N 1
ATOM 698 C CA . PHE A 1 85 ? -2.182 15.361 11.378 1.00 91.38 85 PHE A CA 1
ATOM 699 C C . PHE A 1 85 ? -3.542 15.153 10.697 1.00 91.38 85 PHE A C 1
ATOM 701 O O . PHE A 1 85 ? -4.373 14.386 11.189 1.00 91.38 85 PHE A O 1
ATOM 708 N N . VAL A 1 86 ? -3.758 15.767 9.530 1.00 90.19 86 VAL A N 1
ATOM 709 C CA . VAL A 1 86 ? -5.012 15.617 8.777 1.00 90.19 86 VAL A CA 1
ATOM 710 C C . VAL A 1 86 ? -5.201 14.173 8.306 1.00 90.19 86 VAL A C 1
ATOM 712 O O . VAL A 1 86 ? -6.289 13.614 8.467 1.00 90.19 86 VAL A O 1
ATOM 715 N N . LEU A 1 87 ? -4.150 13.528 7.788 1.00 90.44 87 LEU A N 1
ATOM 716 C CA . LEU A 1 87 ? -4.210 12.122 7.378 1.00 90.44 87 LEU A CA 1
ATOM 717 C C . LEU A 1 87 ? -4.503 11.190 8.560 1.00 90.44 87 LEU A C 1
ATOM 719 O O . LEU A 1 87 ? -5.305 10.266 8.422 1.00 90.44 87 LEU A O 1
ATOM 723 N N . ALA A 1 88 ? -3.918 11.448 9.731 1.00 90.81 88 ALA A N 1
ATOM 724 C CA . ALA A 1 88 ? -4.174 10.678 10.944 1.00 90.81 88 ALA A CA 1
ATOM 725 C C . ALA A 1 88 ? -5.630 10.818 11.418 1.00 90.81 88 ALA A C 1
ATOM 727 O O . ALA A 1 88 ? -6.261 9.814 11.757 1.00 90.81 88 ALA A O 1
ATOM 728 N N . ILE A 1 89 ? -6.197 12.030 11.383 1.00 93.12 89 ILE A N 1
ATOM 729 C CA . ILE A 1 89 ? -7.612 12.262 11.710 1.00 93.12 89 ILE A CA 1
ATOM 730 C C . ILE A 1 89 ? -8.522 11.524 10.729 1.00 93.12 89 ILE A C 1
ATOM 732 O O . ILE A 1 89 ? -9.424 10.798 11.153 1.00 93.12 89 ILE A O 1
ATOM 736 N N . LEU A 1 90 ? -8.279 11.666 9.424 1.00 90.19 90 LEU A N 1
ATOM 737 C CA . LEU A 1 90 ? -9.056 10.976 8.393 1.00 90.19 90 LEU A CA 1
ATOM 738 C C . LEU A 1 90 ? -8.992 9.458 8.576 1.00 90.19 90 LEU A C 1
ATOM 740 O O . LEU A 1 90 ? -10.020 8.780 8.516 1.00 90.19 90 LEU A O 1
ATOM 744 N N . PHE A 1 91 ? -7.804 8.930 8.873 1.00 88.81 91 PHE A N 1
ATOM 745 C CA . PHE A 1 91 ? -7.609 7.515 9.152 1.00 88.81 91 PHE A CA 1
ATOM 746 C C . PHE A 1 91 ? -8.374 7.065 10.403 1.00 88.81 91 PHE A C 1
ATOM 748 O O . PHE A 1 91 ? -9.037 6.028 10.381 1.00 88.81 91 PHE A O 1
ATOM 755 N N . PHE A 1 92 ? -8.357 7.853 11.479 1.00 87.75 92 PHE A N 1
ATOM 756 C CA . PHE A 1 92 ? -9.091 7.538 12.703 1.00 87.75 92 PHE A CA 1
ATOM 757 C C . PHE A 1 92 ? -10.612 7.542 12.483 1.00 87.75 92 PHE A C 1
ATOM 759 O O . PHE A 1 92 ? -11.308 6.625 12.926 1.00 87.75 92 PHE A O 1
ATOM 766 N N . ILE A 1 93 ? -11.132 8.518 11.730 1.00 87.19 93 ILE A N 1
ATOM 767 C CA . ILE A 1 93 ? -12.548 8.581 11.336 1.00 87.19 93 ILE A CA 1
ATOM 768 C C . ILE A 1 93 ? -12.926 7.358 10.492 1.00 87.19 93 ILE A C 1
ATOM 770 O O . ILE A 1 93 ? -13.970 6.739 10.726 1.00 87.19 93 ILE A O 1
ATOM 774 N N . LEU A 1 94 ? -12.076 6.984 9.532 1.00 85.81 94 LEU A N 1
ATOM 775 C CA . LEU A 1 94 ? -12.283 5.808 8.693 1.00 85.81 94 LEU A CA 1
ATOM 776 C C . LEU A 1 94 ? -12.331 4.536 9.546 1.00 85.81 94 LEU A C 1
ATOM 778 O O . LEU A 1 94 ? -13.267 3.751 9.421 1.00 85.81 94 LEU A O 1
ATOM 782 N N . MET A 1 95 ? -11.379 4.367 10.463 1.00 83.69 95 MET A N 1
ATOM 783 C CA . MET A 1 95 ? -11.315 3.237 11.393 1.00 83.69 95 MET A CA 1
ATOM 784 C C . MET A 1 95 ? -12.553 3.164 12.289 1.00 83.69 95 MET A C 1
ATOM 786 O O . MET A 1 95 ? -13.148 2.095 12.455 1.00 83.69 95 MET A O 1
ATOM 790 N N . TYR A 1 96 ? -13.006 4.298 12.822 1.00 81.75 96 TYR A N 1
ATOM 791 C CA . TYR A 1 96 ? -14.230 4.363 13.613 1.00 81.75 96 TYR A CA 1
ATOM 792 C C . TYR A 1 96 ? -15.454 3.900 12.806 1.00 81.75 96 TYR A C 1
ATOM 794 O O . TYR A 1 96 ? -16.205 3.031 13.254 1.00 81.75 96 TYR A O 1
ATOM 802 N N . LYS A 1 97 ? -15.628 4.401 11.577 1.00 79.25 97 LYS A N 1
ATOM 803 C CA . LYS A 1 97 ? -16.728 3.974 10.696 1.00 79.25 97 LYS A CA 1
ATOM 804 C C . LYS A 1 97 ? -16.607 2.507 10.270 1.00 79.25 97 LYS A C 1
ATOM 806 O O . LYS A 1 97 ? -17.613 1.806 10.213 1.00 79.25 97 LYS A O 1
ATOM 811 N N . TYR A 1 98 ? -15.391 2.024 10.031 1.00 74.56 98 TYR A N 1
ATOM 812 C CA . TYR A 1 98 ? -15.099 0.644 9.637 1.00 74.56 98 TYR A CA 1
ATOM 813 C C . TYR A 1 98 ? -15.433 -0.377 10.735 1.00 74.56 98 TYR A C 1
ATOM 815 O O . TYR A 1 98 ? -15.836 -1.512 10.460 1.00 74.56 98 TYR A O 1
ATOM 823 N N . THR A 1 99 ? -15.270 0.015 12.000 1.00 73.19 99 THR A N 1
ATOM 824 C CA . THR A 1 99 ? -15.529 -0.859 13.152 1.00 73.19 99 THR A CA 1
ATOM 825 C C . THR A 1 99 ? -16.990 -0.907 13.582 1.00 73.19 99 THR A C 1
ATOM 827 O O . THR A 1 99 ? -17.381 -1.901 14.207 1.00 73.19 99 THR A O 1
ATOM 830 N N . ARG A 1 100 ? -17.814 0.087 13.213 1.00 68.69 100 ARG A N 1
ATOM 831 C CA . ARG A 1 100 ? -19.238 0.114 13.576 1.00 68.69 100 ARG A CA 1
ATOM 832 C C . ARG A 1 100 ? -19.952 -1.171 13.115 1.00 68.69 100 ARG A C 1
ATOM 834 O O . ARG A 1 100 ? -19.883 -1.537 11.938 1.00 68.69 100 ARG A O 1
ATOM 841 N N . PRO A 1 101 ? -20.616 -1.906 14.027 1.00 59.84 101 PRO A N 1
ATOM 842 C CA . PRO A 1 101 ? -21.433 -3.048 13.643 1.00 59.84 101 PRO A CA 1
ATOM 843 C C . PRO A 1 101 ? -22.655 -2.555 12.860 1.00 59.84 101 PRO A C 1
ATOM 845 O O . PRO A 1 101 ? -23.321 -1.611 13.276 1.00 59.84 101 PRO A O 1
ATOM 848 N N . VAL A 1 102 ? -22.959 -3.199 11.731 1.00 58.50 102 VAL A N 1
ATOM 849 C CA . VAL A 1 102 ? -24.245 -2.995 11.052 1.00 58.50 102 VAL A CA 1
ATOM 850 C C . VAL A 1 102 ? -25.308 -3.613 11.947 1.00 58.50 102 VAL A C 1
ATOM 852 O O . VAL A 1 102 ? -25.255 -4.815 12.220 1.00 58.50 102 VAL A O 1
ATOM 855 N N . ALA A 1 103 ? -26.206 -2.784 12.473 1.00 48.59 103 ALA A N 1
ATOM 856 C CA . ALA A 1 103 ? -27.274 -3.237 13.347 1.00 48.59 103 ALA A CA 1
ATOM 857 C C . ALA A 1 103 ? -28.117 -4.298 12.620 1.00 48.59 103 ALA A C 1
ATOM 859 O O . ALA A 1 103 ? -28.657 -4.042 11.546 1.00 48.59 103 ALA A O 1
ATOM 860 N N . LYS A 1 104 ? -28.233 -5.497 13.204 1.00 44.75 104 LYS A N 1
ATOM 861 C CA . LYS A 1 104 ? -29.303 -6.431 12.845 1.00 44.75 104 LYS A CA 1
ATOM 862 C C . LYS A 1 104 ? -30.570 -5.908 13.509 1.00 44.75 104 LYS A C 1
ATOM 864 O O . LYS A 1 104 ? -30.722 -6.080 14.715 1.00 44.75 104 LYS A O 1
ATOM 869 N N . LYS A 1 105 ? -31.462 -5.272 12.751 1.00 37.62 105 LYS A N 1
ATOM 870 C CA . LYS A 1 105 ? -32.845 -5.135 13.211 1.00 37.62 105 LYS A CA 1
ATOM 871 C C . LYS A 1 105 ? -33.537 -6.475 12.961 1.00 37.62 105 LYS A C 1
ATOM 873 O O . LYS A 1 105 ? -33.367 -7.070 11.898 1.00 37.62 105 LYS A O 1
ATOM 878 N N . GLY A 1 106 ? -34.169 -7.003 14.004 1.00 44.97 106 GLY A N 1
ATOM 879 C CA . GLY A 1 106 ? -34.857 -8.285 13.968 1.00 44.97 106 GLY A CA 1
ATOM 880 C C . GLY A 1 106 ? -35.990 -8.312 12.945 1.00 44.97 106 GLY A C 1
ATOM 881 O O . GLY A 1 106 ? -36.562 -7.274 12.635 1.00 44.97 106 GLY A O 1
ATOM 882 N N . SER A 1 107 ? -36.270 -9.538 12.492 1.00 46.97 107 SER A N 1
ATOM 883 C CA . SER A 1 107 ? -37.521 -10.045 11.908 1.00 46.97 107 SER A CA 1
ATOM 884 C C . SER A 1 107 ? -38.157 -9.289 10.734 1.00 46.97 107 SER A C 1
ATOM 886 O O . SER A 1 107 ? -38.667 -8.192 10.894 1.00 46.97 107 SER A O 1
ATOM 888 N N . SER A 1 108 ? -38.266 -10.025 9.620 1.00 44.38 108 SER A N 1
ATOM 889 C CA . SER A 1 108 ? -39.313 -9.904 8.597 1.00 44.38 108 SER A CA 1
ATOM 890 C C . SER A 1 108 ? -39.403 -8.563 7.873 1.00 44.38 108 SER A C 1
ATOM 892 O O . SER A 1 108 ? -40.211 -7.730 8.243 1.00 44.38 108 SER A O 1
ATOM 894 N N . ASP A 1 109 ? -38.651 -8.390 6.786 1.00 34.66 109 ASP A N 1
ATOM 895 C CA . ASP A 1 109 ? -39.313 -8.298 5.483 1.00 34.66 109 ASP A CA 1
ATOM 896 C C . ASP A 1 109 ? -38.328 -8.333 4.313 1.00 34.66 109 ASP A C 1
ATOM 898 O O . ASP A 1 109 ? -37.128 -8.069 4.422 1.00 34.66 109 ASP A O 1
ATOM 902 N N . SER A 1 110 ? -38.862 -8.761 3.183 1.00 46.06 110 SER A N 1
ATOM 903 C CA . SER A 1 110 ? -38.159 -8.946 1.926 1.00 46.06 110 SER A CA 1
ATOM 904 C C . SER A 1 110 ? -37.785 -7.607 1.260 1.00 46.06 110 SER A C 1
ATOM 906 O O . SER A 1 110 ? -38.575 -6.675 1.210 1.00 46.06 110 SER A O 1
ATOM 908 N N . LYS A 1 111 ? -36.580 -7.556 0.670 1.00 40.62 111 LYS A N 1
ATOM 909 C CA . LYS A 1 111 ? -36.123 -6.555 -0.325 1.00 40.62 111 LYS A CA 1
ATOM 910 C C . LYS A 1 111 ? -35.773 -5.127 0.140 1.00 40.62 111 LYS A C 1
ATOM 912 O O . LYS A 1 111 ? -35.915 -4.196 -0.646 1.00 40.62 111 LYS A O 1
ATOM 917 N N . GLU A 1 112 ? -35.158 -4.943 1.305 1.00 35.72 112 GLU A N 1
ATOM 918 C CA . GLU A 1 112 ? -34.459 -3.678 1.597 1.00 35.72 112 GLU A CA 1
ATOM 919 C C . GLU A 1 112 ? -32.947 -3.789 1.375 1.00 35.72 112 GLU A C 1
ATOM 921 O O . GLU A 1 112 ? -32.262 -4.674 1.899 1.00 35.72 112 GLU A O 1
ATOM 926 N N . TYR A 1 113 ? -32.434 -2.884 0.539 1.00 41.59 113 TYR A N 1
ATOM 927 C CA . TYR A 1 113 ? -31.028 -2.729 0.193 1.00 41.59 113 TYR A CA 1
ATOM 928 C C . TYR A 1 113 ? -30.172 -2.697 1.460 1.00 41.59 113 TYR A C 1
ATOM 930 O O . TYR A 1 113 ? -30.119 -1.701 2.181 1.00 41.59 113 TYR A O 1
ATOM 938 N N . ARG A 1 114 ? -29.475 -3.811 1.721 1.00 43.69 114 ARG A N 1
ATOM 939 C CA . ARG A 1 114 ? -28.456 -3.906 2.767 1.00 43.69 114 ARG A CA 1
ATOM 940 C C . ARG A 1 114 ? -27.509 -2.728 2.584 1.00 43.69 114 ARG A C 1
ATOM 942 O O . ARG A 1 114 ? -26.818 -2.675 1.568 1.00 43.69 114 ARG A O 1
ATOM 949 N N . SER A 1 115 ? -27.419 -1.838 3.567 1.00 44.28 115 SER A N 1
ATOM 950 C CA . SER A 1 115 ? -26.256 -0.967 3.685 1.00 44.28 115 SER A CA 1
ATOM 951 C C . SER A 1 115 ? -25.042 -1.890 3.820 1.00 44.28 115 SER A C 1
ATOM 953 O O . SER A 1 115 ? -24.789 -2.489 4.870 1.00 44.28 115 SER A O 1
ATOM 955 N N . LYS A 1 116 ? -24.358 -2.146 2.695 1.00 55.12 116 LYS A N 1
ATOM 956 C CA . LYS A 1 116 ? -23.134 -2.942 2.668 1.00 55.12 116 LYS A CA 1
ATOM 957 C C . LYS A 1 116 ? -22.209 -2.261 3.661 1.00 55.12 116 LYS A C 1
ATOM 959 O O . LYS A 1 116 ? -21.948 -1.068 3.567 1.00 55.12 116 LYS A O 1
ATOM 964 N N . SER A 1 117 ? -21.805 -2.990 4.697 1.00 65.31 117 SER A N 1
ATOM 965 C CA . SER A 1 117 ? -20.903 -2.413 5.684 1.00 65.31 117 SER A CA 1
ATOM 966 C C . SER A 1 117 ? -19.665 -1.891 4.951 1.00 65.31 117 SER A C 1
ATOM 968 O O . SER A 1 117 ? -19.153 -2.575 4.062 1.00 65.31 117 SER A O 1
ATOM 970 N N . LEU A 1 118 ? -19.159 -0.718 5.343 1.00 72.44 118 LEU A N 1
ATOM 971 C CA . LEU A 1 118 ? -17.912 -0.158 4.796 1.00 72.44 118 LEU A CA 1
ATOM 972 C C . LEU A 1 118 ? -16.761 -1.175 4.833 1.00 72.44 118 LEU A C 1
ATOM 974 O O . LEU A 1 118 ? -15.866 -1.146 3.998 1.00 72.44 118 LEU A O 1
ATOM 978 N N . TYR A 1 119 ? -16.828 -2.127 5.766 1.00 75.56 119 TYR A N 1
ATOM 979 C CA . TYR A 1 119 ? -15.953 -3.291 5.822 1.00 75.56 119 TYR A CA 1
ATOM 980 C C . TYR A 1 119 ? -15.917 -4.106 4.519 1.00 75.56 119 TYR A C 1
ATOM 982 O O . TYR A 1 119 ? -14.837 -4.404 4.014 1.00 75.56 119 TYR A O 1
ATOM 990 N N . TYR A 1 120 ? -17.076 -4.481 3.971 1.00 76.94 120 TYR A N 1
ATOM 991 C CA . TYR A 1 120 ? -17.130 -5.279 2.744 1.00 76.94 120 TYR A CA 1
ATOM 992 C C . TYR A 1 120 ? -16.719 -4.471 1.516 1.00 76.94 120 TYR A C 1
ATOM 994 O O . TYR A 1 120 ? -16.037 -5.008 0.647 1.00 76.94 120 TYR A O 1
ATOM 1002 N N . GLU A 1 121 ? -17.096 -3.196 1.453 1.00 82.06 121 GLU A N 1
ATOM 1003 C CA . GLU A 1 121 ? -16.735 -2.321 0.334 1.00 82.06 121 GLU A CA 1
ATOM 1004 C C . GLU A 1 121 ? -15.229 -2.078 0.278 1.00 82.06 121 GLU A C 1
ATOM 1006 O O . GLU A 1 121 ? -14.610 -2.317 -0.755 1.00 82.06 121 GLU A O 1
ATOM 1011 N N . ILE A 1 122 ? -14.612 -1.710 1.404 1.00 84.44 122 ILE A N 1
ATOM 1012 C CA . ILE A 1 122 ? -13.168 -1.472 1.470 1.00 84.44 122 ILE A CA 1
ATOM 1013 C C . ILE A 1 122 ? -12.386 -2.751 1.156 1.00 84.44 122 ILE A C 1
ATOM 1015 O O . ILE A 1 122 ? -11.435 -2.702 0.380 1.00 84.44 122 ILE A O 1
ATOM 1019 N N . ASN A 1 123 ? -12.805 -3.911 1.670 1.00 86.19 123 ASN A N 1
ATOM 1020 C CA . ASN A 1 123 ? -12.161 -5.177 1.311 1.00 86.19 123 ASN A CA 1
ATOM 1021 C C . ASN A 1 123 ? -12.300 -5.503 -0.183 1.00 86.19 123 ASN A C 1
ATOM 1023 O O . ASN A 1 123 ? -11.351 -6.001 -0.786 1.00 86.19 123 ASN A O 1
ATOM 1027 N N . SER A 1 124 ? -13.457 -5.215 -0.787 1.00 85.81 124 SER A N 1
ATOM 1028 C CA . SER A 1 124 ? -13.667 -5.398 -2.226 1.00 85.81 124 SER A CA 1
ATOM 1029 C C . SER A 1 124 ? -12.757 -4.481 -3.043 1.00 85.81 124 SER A C 1
ATOM 1031 O O . SER A 1 124 ? -12.148 -4.936 -4.007 1.00 85.81 124 SER A O 1
ATOM 1033 N N . ILE A 1 125 ? -12.626 -3.213 -2.642 1.00 89.50 125 ILE A N 1
ATOM 1034 C CA . ILE A 1 125 ? -11.736 -2.240 -3.288 1.00 89.50 125 ILE A CA 1
ATOM 1035 C C . ILE A 1 125 ? -10.282 -2.700 -3.176 1.00 89.50 125 ILE A C 1
ATOM 1037 O O . ILE A 1 125 ? -9.578 -2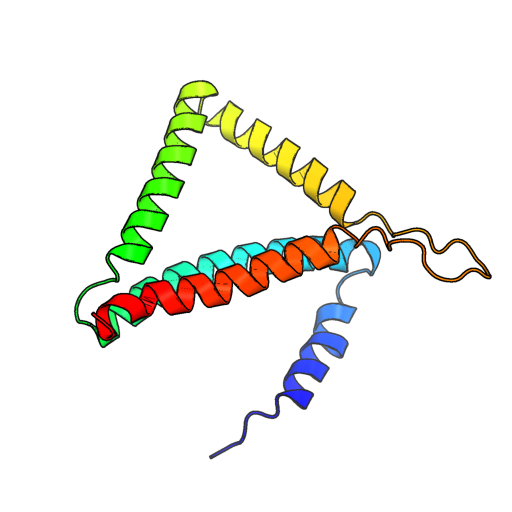.742 -4.178 1.00 89.50 125 ILE A O 1
ATOM 1041 N N . ILE A 1 126 ? -9.834 -3.113 -1.987 1.00 89.88 126 ILE A N 1
ATOM 1042 C CA . ILE A 1 126 ? -8.474 -3.627 -1.784 1.00 89.88 126 ILE A CA 1
ATOM 1043 C C . ILE A 1 126 ? -8.226 -4.850 -2.676 1.00 89.88 126 ILE A C 1
ATOM 1045 O O . ILE A 1 126 ? -7.207 -4.912 -3.360 1.00 89.88 126 ILE A O 1
ATOM 1049 N N . SER A 1 127 ? -9.166 -5.799 -2.727 1.00 89.44 127 SER A N 1
ATOM 1050 C CA . SER A 1 127 ? -9.061 -6.973 -3.602 1.00 89.44 127 SER A CA 1
ATOM 1051 C C . SER A 1 127 ? -8.984 -6.592 -5.081 1.00 89.44 127 SER A C 1
ATOM 1053 O O . SER A 1 127 ? -8.213 -7.193 -5.825 1.00 89.44 127 SER A O 1
ATOM 1055 N N . MET A 1 128 ? -9.762 -5.600 -5.515 1.00 93.62 128 MET A N 1
ATOM 1056 C CA . MET A 1 128 ? -9.703 -5.082 -6.880 1.00 93.62 128 MET A CA 1
ATOM 1057 C C . MET A 1 128 ? -8.342 -4.438 -7.166 1.00 93.62 128 MET A C 1
ATOM 1059 O O . MET A 1 128 ? -7.764 -4.691 -8.219 1.00 93.62 128 MET A O 1
ATOM 1063 N N . LEU A 1 129 ? -7.788 -3.671 -6.221 1.00 94.12 129 LEU A N 1
ATOM 1064 C CA . LEU A 1 129 ? -6.470 -3.050 -6.364 1.00 94.12 129 LEU A CA 1
ATOM 1065 C C . LEU A 1 129 ? -5.361 -4.091 -6.538 1.00 94.12 129 LEU A C 1
ATOM 1067 O O . LEU A 1 129 ? -4.501 -3.894 -7.388 1.00 94.12 129 LEU A O 1
ATOM 1071 N N . TYR A 1 130 ? -5.400 -5.220 -5.823 1.00 94.25 130 TYR A N 1
ATOM 1072 C CA . TYR A 1 130 ? -4.455 -6.322 -6.059 1.00 94.25 130 TYR A CA 1
ATOM 1073 C C . TYR A 1 130 ? -4.470 -6.797 -7.519 1.00 94.25 130 TYR A C 1
ATOM 1075 O O . TYR A 1 130 ? -3.413 -6.960 -8.126 1.00 94.25 130 TYR A O 1
ATOM 1083 N N . ILE A 1 131 ? -5.661 -6.969 -8.100 1.00 94.06 131 ILE A N 1
ATOM 1084 C CA . ILE A 1 131 ? -5.821 -7.399 -9.496 1.00 94.06 131 ILE A CA 1
ATOM 1085 C C . ILE A 1 131 ? -5.311 -6.317 -10.453 1.00 94.06 131 ILE A C 1
ATOM 1087 O O . ILE A 1 131 ? -4.541 -6.620 -11.359 1.00 94.06 131 ILE A O 1
ATOM 1091 N N . VAL A 1 132 ? -5.691 -5.055 -10.237 1.00 94.31 132 VAL A N 1
ATOM 1092 C CA . VAL A 1 132 ? -5.249 -3.931 -11.078 1.00 94.31 132 VAL A CA 1
ATOM 1093 C C . VAL A 1 132 ? -3.726 -3.807 -11.063 1.00 94.31 132 VAL A C 1
ATOM 1095 O O . VAL A 1 132 ? -3.118 -3.687 -12.121 1.00 94.31 132 VAL A O 1
ATOM 1098 N N . ILE A 1 133 ? -3.091 -3.899 -9.893 1.00 93.94 133 ILE A N 1
ATOM 1099 C CA . ILE A 1 133 ? -1.627 -3.866 -9.771 1.00 93.94 133 ILE A CA 1
ATOM 1100 C C . ILE A 1 133 ? -0.999 -5.028 -10.547 1.00 93.94 133 ILE A C 1
ATOM 1102 O O . ILE A 1 133 ? -0.016 -4.814 -11.252 1.00 93.94 133 ILE A O 1
ATOM 1106 N N . ALA A 1 134 ? -1.563 -6.236 -10.451 1.00 92.94 134 ALA A N 1
ATOM 1107 C CA . ALA A 1 134 ? -1.078 -7.389 -11.205 1.00 92.94 134 ALA A CA 1
ATOM 1108 C C . ALA A 1 134 ? -1.144 -7.149 -12.718 1.00 92.94 134 ALA A C 1
ATOM 1110 O O . ALA A 1 134 ? -0.162 -7.379 -13.420 1.00 92.94 134 ALA A O 1
ATOM 1111 N N . VAL A 1 135 ? -2.274 -6.629 -13.205 1.00 93.06 135 VAL A N 1
ATOM 1112 C CA . VAL A 1 135 ? -2.456 -6.286 -14.618 1.00 93.06 135 VAL A CA 1
ATOM 1113 C C . VAL A 1 135 ? -1.443 -5.229 -15.043 1.00 93.06 135 VAL A C 1
ATOM 1115 O O . VAL A 1 135 ? -0.718 -5.460 -15.999 1.00 93.06 135 VAL A O 1
ATOM 1118 N N . LEU A 1 136 ? -1.309 -4.117 -14.316 1.00 92.75 136 L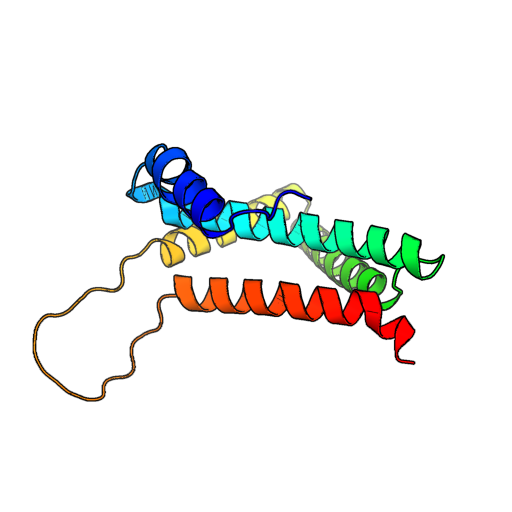EU A N 1
ATOM 1119 C CA . LEU A 1 136 ? -0.357 -3.048 -14.651 1.00 92.75 136 LEU A CA 1
ATOM 1120 C C . LEU A 1 136 ? 1.107 -3.514 -14.618 1.00 92.75 136 LEU A C 1
ATOM 1122 O O . LEU A 1 136 ? 1.936 -3.004 -15.373 1.00 92.75 136 LEU A O 1
ATOM 1126 N N . ALA A 1 137 ? 1.446 -4.474 -13.756 1.00 91.12 137 ALA A N 1
ATOM 1127 C CA . ALA A 1 137 ? 2.793 -5.034 -13.685 1.00 91.12 137 ALA A CA 1
ATOM 1128 C C . ALA A 1 137 ? 3.182 -5.780 -14.965 1.00 91.12 137 ALA A C 1
ATOM 1130 O O . ALA A 1 137 ? 4.327 -5.682 -15.400 1.00 91.12 137 ALA A O 1
ATOM 1131 N N . PHE A 1 138 ? 2.231 -6.512 -15.548 1.00 90.56 138 PHE A N 1
ATOM 1132 C CA . PHE A 1 138 ? 2.453 -7.368 -16.711 1.00 90.56 138 PHE A CA 1
ATOM 1133 C C . PHE A 1 138 ? 1.860 -6.811 -18.004 1.00 90.56 138 PHE A C 1
ATOM 1135 O O . PHE A 1 138 ? 2.052 -7.404 -19.053 1.00 90.56 138 PHE A O 1
ATOM 1142 N N . LEU A 1 139 ? 1.193 -5.659 -17.967 1.00 89.38 139 LEU A N 1
ATOM 1143 C CA . LEU A 1 139 ? 0.674 -4.980 -19.152 1.00 89.38 139 LEU A CA 1
ATOM 1144 C C . LEU A 1 139 ? 1.735 -4.789 -20.254 1.00 89.38 139 LEU A C 1
ATOM 1146 O O . LEU A 1 139 ? 1.399 -5.044 -21.407 1.00 89.38 139 LEU A O 1
ATOM 1150 N N . PRO A 1 140 ? 3.009 -4.457 -19.938 1.00 86.00 140 PRO A N 1
ATOM 1151 C CA . PRO A 1 140 ? 4.069 -4.394 -20.946 1.00 86.00 140 PRO A CA 1
ATOM 1152 C C . PRO A 1 140 ? 4.382 -5.718 -21.664 1.00 86.00 140 PRO A C 1
ATOM 1154 O O . PRO A 1 140 ? 5.128 -5.693 -22.627 1.00 86.00 140 PRO A O 1
ATOM 1157 N N . PHE A 1 141 ? 3.886 -6.874 -21.202 1.00 82.75 141 PHE A N 1
ATOM 1158 C CA . PHE A 1 141 ? 4.019 -8.145 -21.933 1.00 82.75 141 PHE A CA 1
ATOM 1159 C C . PHE A 1 141 ? 2.978 -8.321 -23.040 1.00 82.75 141 PHE A C 1
ATOM 1161 O O . PHE A 1 141 ? 3.154 -9.171 -23.907 1.00 82.75 141 PHE A O 1
ATOM 1168 N N . PHE A 1 142 ? 1.861 -7.598 -22.958 1.00 79.38 142 PHE A N 1
ATOM 1169 C CA . PHE A 1 142 ? 0.715 -7.775 -23.851 1.00 79.38 142 PHE A CA 1
ATOM 1170 C C . PHE A 1 142 ? 0.648 -6.719 -24.961 1.00 79.38 142 PHE A C 1
ATOM 1172 O O . PHE A 1 142 ? -0.248 -6.790 -25.800 1.00 79.38 142 PHE A O 1
ATOM 1179 N N . ILE A 1 143 ? 1.556 -5.743 -24.934 1.00 75.56 143 ILE A N 1
ATOM 1180 C CA . ILE A 1 143 ? 1.705 -4.651 -25.904 1.00 75.56 143 ILE A CA 1
ATOM 1181 C C . ILE A 1 143 ? 3.082 -4.794 -26.534 1.00 75.56 143 ILE A C 1
ATOM 1183 O O . ILE A 1 143 ? 3.158 -4.695 -27.776 1.00 75.56 143 ILE A O 1
#